Protein AF-A0AAD7T4V6-F1 (afdb_monomer_lite)

Organism: NCBI:txid143900

Foldseek 3Di:
DPPDDPVVVVVVVVVVVVLLVVLLVVLVVVCVVCCVPQQLDLVHDLVVSVVVNCVRNVCSNPVCVVPPPPDPVSVVVSVVSVVVSNCSSVVSVVVSD

Structure (mmCIF, N/CA/C/O backbone):
data_AF-A0AAD7T4V6-F1
#
_entry.id   AF-A0AAD7T4V6-F1
#
loop_
_atom_site.group_PDB
_atom_site.id
_atom_site.type_symbol
_atom_site.label_atom_id
_atom_site.label_alt_id
_atom_site.label_comp_id
_atom_site.label_asym_id
_atom_site.label_entity_id
_atom_site.label_seq_id
_atom_site.pdbx_PDB_ins_code
_atom_site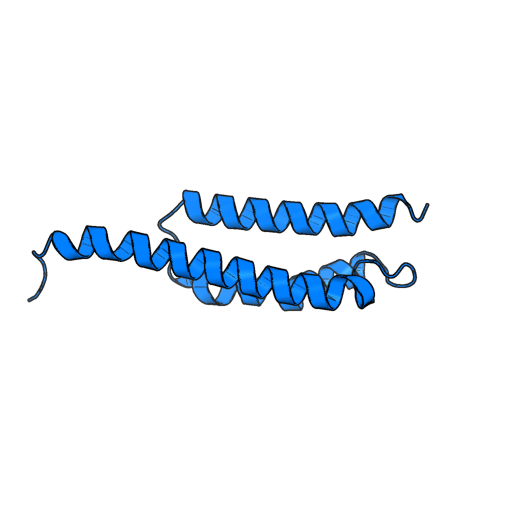.Cartn_x
_atom_site.Cartn_y
_atom_site.Cartn_z
_atom_site.occupancy
_atom_site.B_iso_or_equiv
_atom_site.auth_seq_id
_atom_site.auth_comp_id
_atom_site.auth_asym_id
_atom_site.auth_atom_id
_atom_site.pdbx_PDB_model_num
ATOM 1 N N . MET A 1 1 ? 11.633 -11.361 -38.863 1.00 39.84 1 MET A N 1
ATOM 2 C CA . MET A 1 1 ? 12.753 -11.787 -37.999 1.00 39.84 1 MET A CA 1
ATOM 3 C C . MET A 1 1 ? 13.409 -10.519 -37.451 1.00 39.84 1 MET A C 1
ATOM 5 O O . MET A 1 1 ? 14.184 -9.898 -38.156 1.00 39.84 1 MET A O 1
ATOM 9 N N . TRP A 1 2 ? 12.976 -10.045 -36.279 1.00 35.81 2 TRP A N 1
ATOM 10 C CA . TRP A 1 2 ? 13.247 -8.693 -35.747 1.00 35.81 2 TRP A CA 1
ATOM 11 C C . TR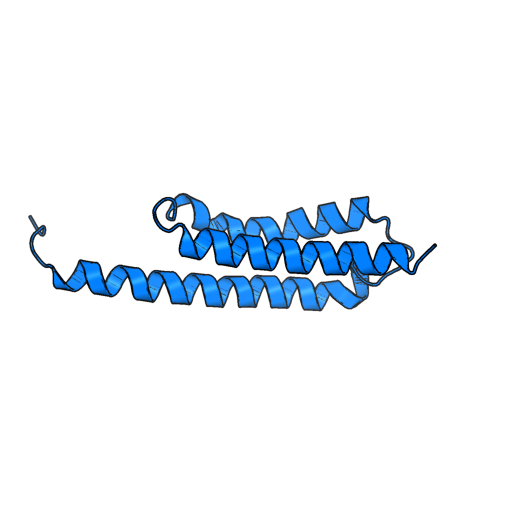P A 1 2 ? 14.077 -8.739 -34.454 1.00 35.81 2 TRP A C 1
ATOM 13 O O . TRP A 1 2 ? 13.709 -8.151 -33.446 1.00 35.81 2 TRP A O 1
ATOM 23 N N . ILE A 1 3 ? 15.190 -9.478 -34.453 1.00 53.44 3 ILE A N 1
ATOM 24 C CA . ILE A 1 3 ? 15.924 -9.779 -33.213 1.00 53.44 3 ILE A CA 1
ATOM 25 C C . ILE A 1 3 ? 17.395 -9.348 -33.295 1.00 53.44 3 ILE A C 1
ATOM 27 O O . ILE A 1 3 ? 18.266 -10.178 -33.097 1.00 53.44 3 ILE A O 1
ATOM 31 N N . THR A 1 4 ? 17.696 -8.073 -33.579 1.00 62.91 4 THR A N 1
ATOM 32 C CA . THR A 1 4 ? 19.050 -7.498 -33.354 1.00 62.91 4 THR A CA 1
ATOM 33 C C . THR A 1 4 ? 19.064 -5.965 -33.159 1.00 62.91 4 THR A C 1
ATOM 35 O O . THR A 1 4 ? 20.026 -5.313 -33.556 1.00 62.91 4 THR A O 1
ATOM 38 N N . SER A 1 5 ? 18.036 -5.338 -32.568 1.00 49.25 5 SER A N 1
ATOM 39 C CA . SER A 1 5 ? 18.113 -3.902 -32.210 1.00 49.25 5 SER A CA 1
ATOM 40 C C . SER A 1 5 ? 18.419 -3.719 -30.715 1.00 49.25 5 SER A C 1
ATOM 42 O O . SER A 1 5 ? 17.496 -3.774 -29.899 1.00 49.25 5 SER A 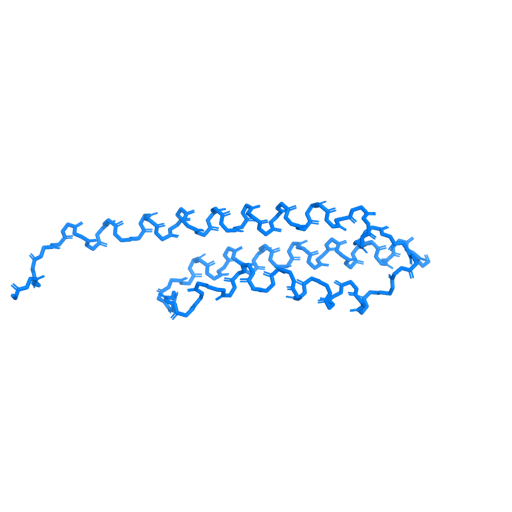O 1
ATOM 44 N N . PRO A 1 6 ? 19.688 -3.471 -30.325 1.00 58.78 6 PRO A N 1
ATOM 45 C CA . PRO A 1 6 ? 20.096 -3.296 -28.924 1.00 58.78 6 PRO A CA 1
ATOM 46 C C . PRO A 1 6 ? 19.539 -2.019 -28.267 1.00 58.78 6 PRO A C 1
ATOM 48 O O . PRO A 1 6 ? 19.599 -1.872 -27.050 1.00 58.78 6 PRO A O 1
ATOM 51 N N . THR A 1 7 ? 18.939 -1.113 -29.039 1.00 53.44 7 THR A N 1
ATOM 52 C CA . THR A 1 7 ? 18.291 0.111 -28.546 1.00 53.44 7 THR A CA 1
ATOM 53 C C . THR A 1 7 ? 16.976 -0.143 -27.808 1.00 53.44 7 THR A C 1
ATOM 55 O O . THR A 1 7 ? 16.650 0.602 -26.887 1.00 53.44 7 THR A O 1
ATOM 58 N N . LEU A 1 8 ? 16.237 -1.210 -28.133 1.00 51.19 8 LEU A N 1
ATOM 59 C CA . LEU A 1 8 ? 14.982 -1.523 -27.435 1.00 51.19 8 LEU A CA 1
ATOM 60 C C . LEU A 1 8 ? 15.224 -2.109 -26.037 1.00 51.19 8 LEU A C 1
ATOM 62 O O . LEU A 1 8 ? 14.432 -1.865 -25.133 1.00 51.19 8 LEU A O 1
ATOM 66 N N . ALA A 1 9 ? 16.348 -2.793 -25.809 1.00 49.03 9 ALA A N 1
ATOM 67 C CA . ALA A 1 9 ? 16.674 -3.353 -24.494 1.00 49.03 9 ALA A CA 1
ATOM 68 C C . ALA A 1 9 ? 16.892 -2.277 -23.412 1.00 49.03 9 ALA A C 1
ATOM 70 O O . ALA A 1 9 ? 16.680 -2.545 -22.233 1.00 49.03 9 ALA A O 1
ATOM 71 N N . VAL A 1 10 ? 17.277 -1.055 -23.802 1.00 50.03 10 VAL A N 1
ATOM 72 C CA . VAL A 1 10 ? 17.462 0.081 -22.880 1.00 50.03 10 VAL A CA 1
ATOM 73 C C . VAL A 1 10 ? 16.161 0.868 -22.673 1.00 50.03 10 VAL A C 1
ATOM 75 O O . VAL A 1 10 ? 15.969 1.452 -21.612 1.00 50.03 10 VAL A O 1
ATOM 78 N N . PHE A 1 11 ? 15.235 0.816 -23.637 1.00 46.69 11 PHE A N 1
ATOM 79 C CA . PHE A 1 11 ? 13.939 1.505 -23.579 1.00 46.69 11 PHE A CA 1
ATOM 80 C C . PHE A 1 11 ? 12.913 0.775 -22.687 1.00 46.69 11 PHE A C 1
ATOM 82 O O . PHE A 1 11 ? 12.138 1.401 -21.967 1.00 46.69 11 PHE A O 1
ATOM 89 N N . PHE A 1 12 ? 12.957 -0.561 -22.656 1.00 51.75 12 PHE A N 1
ATOM 90 C CA . PHE A 1 12 ? 12.096 -1.396 -21.807 1.00 51.75 12 PHE A CA 1
ATOM 91 C C . PHE A 1 12 ? 12.221 -1.162 -20.277 1.00 51.75 12 PHE A C 1
ATOM 93 O O . PHE A 1 12 ? 11.187 -1.086 -19.615 1.00 51.75 12 PHE A O 1
ATOM 100 N N . PRO A 1 13 ? 13.414 -1.021 -19.659 1.00 56.38 13 PRO A N 1
ATOM 101 C CA . PRO A 1 13 ? 13.534 -0.856 -18.200 1.00 56.38 13 PRO A CA 1
ATOM 102 C C . PRO A 1 13 ? 13.047 0.502 -17.649 1.00 56.38 13 PRO A C 1
ATOM 104 O O . PRO A 1 13 ? 12.777 0.625 -16.448 1.00 56.38 13 PRO A O 1
ATOM 107 N N . GLN A 1 14 ? 12.916 1.532 -18.490 1.00 57.34 14 GLN A N 1
ATOM 108 C CA . GLN A 1 14 ? 12.475 2.872 -18.069 1.00 57.34 14 GLN A CA 1
ATOM 109 C C . GLN A 1 14 ? 10.945 2.981 -17.995 1.00 57.34 14 GLN A C 1
ATOM 111 O O . GLN A 1 14 ? 10.418 3.484 -16.999 1.00 57.34 14 GLN A O 1
ATOM 116 N N . GLU A 1 15 ? 10.233 2.424 -18.978 1.00 62.44 15 GLU A N 1
ATOM 117 C CA . GLU A 1 15 ? 8.767 2.275 -18.952 1.00 62.44 15 GLU A CA 1
ATOM 118 C C . GLU A 1 15 ? 8.310 1.452 -17.737 1.00 62.44 15 GLU A C 1
ATOM 120 O O . GLU A 1 15 ? 7.372 1.821 -17.025 1.00 62.44 15 GLU A O 1
ATOM 125 N N . LEU A 1 16 ? 9.063 0.389 -17.436 1.00 66.62 16 LEU A N 1
ATOM 126 C CA . LEU A 1 16 ? 8.858 -0.510 -16.303 1.00 66.62 16 LEU A CA 1
ATOM 127 C C . LEU A 1 16 ? 8.800 0.282 -14.973 1.00 66.62 16 LEU A C 1
ATOM 129 O O . LEU A 1 16 ? 7.847 0.213 -14.193 1.00 66.62 16 LEU A O 1
ATOM 133 N N . SER A 1 17 ? 9.794 1.138 -14.743 1.00 68.94 17 SER A N 1
ATOM 134 C CA . SER A 1 17 ? 9.884 1.947 -13.522 1.00 68.94 17 SER A CA 1
ATOM 135 C C . SER A 1 17 ? 8.710 2.928 -13.371 1.00 68.94 17 SER A C 1
ATOM 137 O O . SER A 1 17 ? 8.159 3.069 -12.275 1.00 68.94 17 SER A O 1
ATOM 139 N N . LEU A 1 18 ? 8.290 3.581 -14.461 1.00 75.81 18 LEU A N 1
ATOM 140 C CA . LEU A 1 18 ? 7.183 4.545 -14.458 1.00 75.81 18 LEU A CA 1
ATOM 141 C C . LEU A 1 18 ? 5.839 3.898 -14.109 1.00 75.81 18 LEU A C 1
ATOM 143 O O . LEU A 1 18 ? 5.105 4.430 -13.272 1.00 75.81 18 LEU A O 1
ATOM 147 N N . MET A 1 19 ? 5.533 2.731 -14.680 1.00 74.19 19 MET A N 1
ATOM 148 C CA . MET A 1 19 ? 4.280 2.028 -14.384 1.00 74.19 19 MET A CA 1
ATOM 149 C C . MET A 1 19 ? 4.202 1.593 -12.914 1.00 74.19 19 MET A C 1
ATOM 151 O O . MET A 1 19 ? 3.128 1.656 -12.310 1.00 74.19 19 MET A O 1
ATOM 155 N N . ILE A 1 20 ? 5.330 1.214 -12.298 1.00 74.62 20 ILE A N 1
ATOM 156 C CA . ILE A 1 20 ? 5.381 0.893 -10.862 1.00 74.62 20 ILE A CA 1
ATOM 157 C C . ILE A 1 20 ? 5.104 2.127 -10.017 1.00 74.62 20 ILE A C 1
ATOM 159 O O . ILE A 1 20 ? 4.284 2.068 -9.102 1.00 74.62 20 ILE A O 1
ATOM 163 N N . HIS A 1 21 ? 5.772 3.244 -10.303 1.00 79.81 21 HIS A N 1
ATOM 164 C CA . HIS A 1 21 ? 5.564 4.473 -9.543 1.00 79.81 21 HIS A CA 1
ATOM 165 C C . HIS A 1 21 ? 4.123 4.972 -9.660 1.00 79.81 21 HIS A C 1
ATOM 167 O O . HIS A 1 21 ? 3.523 5.334 -8.646 1.00 79.81 21 HIS A O 1
ATOM 173 N N . HIS A 1 22 ? 3.535 4.899 -10.855 1.00 83.44 22 HIS A N 1
ATOM 174 C CA . HIS A 1 22 ? 2.125 5.207 -11.076 1.00 83.44 22 HIS A CA 1
ATOM 175 C C . HIS A 1 22 ? 1.206 4.314 -10.224 1.00 83.44 22 HIS A C 1
ATOM 177 O O . HIS A 1 22 ? 0.327 4.812 -9.524 1.00 83.44 22 HIS A O 1
ATOM 183 N N . ARG A 1 23 ? 1.454 3.000 -10.192 1.00 78.88 23 ARG A N 1
ATOM 184 C CA . ARG A 1 23 ? 0.672 2.035 -9.400 1.00 78.88 23 ARG A CA 1
ATOM 185 C C . ARG A 1 23 ? 0.812 2.217 -7.899 1.00 78.88 23 ARG A C 1
ATOM 187 O O . ARG A 1 23 ? -0.193 2.183 -7.195 1.00 78.88 23 ARG A O 1
ATOM 194 N N . ILE A 1 24 ? 2.028 2.447 -7.406 1.00 83.25 24 ILE A N 1
ATOM 195 C CA . ILE A 1 24 ? 2.257 2.815 -6.004 1.00 83.25 24 ILE A CA 1
ATOM 196 C C . ILE A 1 24 ? 1.481 4.100 -5.690 1.00 83.25 24 ILE A C 1
ATOM 198 O O . ILE A 1 24 ? 0.875 4.195 -4.626 1.00 83.25 24 ILE A O 1
ATOM 202 N N . GLY A 1 25 ? 1.427 5.050 -6.627 1.00 86.50 25 GLY A N 1
ATOM 203 C CA . GLY A 1 25 ? 0.577 6.237 -6.552 1.00 86.50 25 GLY A CA 1
ATOM 204 C C . GLY A 1 25 ? -0.911 5.898 -6.418 1.00 86.50 25 GLY A C 1
ATOM 205 O O . GLY A 1 25 ? -1.550 6.358 -5.472 1.00 86.50 25 GLY A O 1
ATOM 206 N N . CYS A 1 26 ? -1.455 5.047 -7.293 1.00 86.25 26 CYS A N 1
ATOM 207 C CA . CYS A 1 26 ? -2.853 4.603 -7.240 1.00 86.25 26 CYS A CA 1
ATOM 208 C C . CYS A 1 26 ? -3.183 3.855 -5.940 1.00 86.25 26 CYS A C 1
ATOM 210 O O . CYS A 1 26 ? -4.163 4.188 -5.273 1.00 86.25 26 CYS A O 1
ATOM 212 N N . ALA A 1 27 ? -2.345 2.895 -5.542 1.00 84.31 27 ALA A N 1
ATOM 213 C CA . ALA A 1 27 ? -2.495 2.145 -4.299 1.00 84.31 27 ALA A CA 1
ATOM 214 C C . ALA A 1 27 ? -2.409 3.073 -3.078 1.00 84.31 27 ALA A C 1
ATOM 216 O O . ALA A 1 27 ? -3.223 2.977 -2.162 1.00 84.31 27 ALA A O 1
ATOM 217 N N . SER A 1 28 ? -1.478 4.033 -3.088 1.00 86.88 28 SER A N 1
ATOM 218 C CA . SER A 1 28 ? -1.351 5.060 -2.051 1.00 86.88 28 SER A CA 1
ATOM 219 C C . SER A 1 28 ? -2.576 5.964 -1.997 1.00 86.88 28 SER A C 1
ATOM 221 O O . SER A 1 28 ? -3.047 6.271 -0.904 1.00 86.88 28 SER A O 1
ATOM 223 N N . GLY A 1 29 ? -3.140 6.336 -3.146 1.00 88.31 29 GLY A N 1
ATOM 224 C CA . GLY A 1 29 ? -4.389 7.086 -3.234 1.00 88.31 29 GLY A CA 1
ATOM 225 C C . GLY A 1 29 ? -5.574 6.308 -2.660 1.00 88.31 29 GLY A C 1
ATOM 226 O O . GLY A 1 29 ? -6.303 6.835 -1.820 1.00 88.31 29 GLY A O 1
ATOM 227 N N . ALA A 1 30 ? -5.743 5.041 -3.043 1.00 87.62 30 ALA A N 1
ATOM 228 C CA . ALA A 1 30 ? -6.796 4.173 -2.515 1.00 87.62 30 ALA A CA 1
ATOM 229 C C . ALA A 1 30 ? -6.655 3.971 -0.996 1.00 87.62 30 ALA A C 1
ATOM 231 O O . ALA A 1 30 ? -7.615 4.155 -0.245 1.00 87.62 30 ALA A O 1
ATOM 232 N N . PHE A 1 31 ? -5.432 3.699 -0.531 1.00 86.75 31 PHE A N 1
ATOM 233 C CA . PHE A 1 31 ? -5.119 3.575 0.888 1.00 86.75 31 PHE A CA 1
ATOM 234 C C . PHE A 1 31 ? -5.412 4.874 1.648 1.00 86.75 31 PHE A C 1
ATOM 236 O O . PHE A 1 31 ? -6.020 4.836 2.713 1.00 86.75 31 PHE A O 1
ATOM 243 N N . ALA A 1 32 ? -5.025 6.031 1.104 1.00 87.56 32 ALA A N 1
ATOM 244 C CA . ALA A 1 32 ? -5.267 7.335 1.717 1.00 87.56 32 ALA A CA 1
ATOM 245 C C . ALA A 1 32 ? -6.764 7.660 1.831 1.00 87.56 32 ALA A C 1
ATOM 247 O O . ALA A 1 32 ? -7.192 8.175 2.862 1.00 87.56 32 ALA A O 1
ATOM 248 N N . ARG A 1 33 ? -7.570 7.311 0.821 1.00 89.25 33 ARG A N 1
ATOM 249 C CA . ARG A 1 33 ? -9.032 7.497 0.846 1.00 89.25 33 ARG A CA 1
ATOM 250 C C . ARG A 1 33 ? -9.704 6.654 1.929 1.00 89.25 33 ARG A C 1
ATOM 252 O O . ARG A 1 33 ? -10.607 7.135 2.606 1.00 89.25 33 ARG A O 1
ATOM 259 N N . LEU A 1 34 ? -9.241 5.418 2.113 1.00 87.88 34 LEU A N 1
ATOM 260 C CA . LEU A 1 34 ? -9.759 4.498 3.130 1.00 87.88 34 LEU A CA 1
ATOM 261 C C . LEU A 1 34 ? -9.141 4.724 4.516 1.00 87.88 34 LEU A C 1
ATOM 263 O O . LEU A 1 34 ? -9.652 4.216 5.509 1.00 87.88 34 LEU A O 1
ATOM 267 N N . ARG A 1 35 ? -8.078 5.527 4.614 1.00 86.12 35 ARG A N 1
ATOM 268 C CA . ARG A 1 35 ? -7.333 5.757 5.853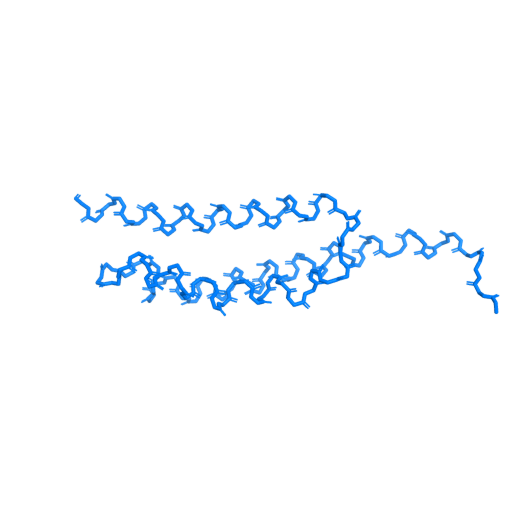 1.00 86.12 35 ARG A CA 1
ATOM 269 C C . ARG A 1 35 ? -8.200 6.243 6.997 1.00 86.12 35 ARG A C 1
ATOM 271 O O . ARG A 1 35 ? -8.245 5.578 8.021 1.00 86.12 35 ARG A O 1
ATOM 278 N N . LYS A 1 36 ? -8.934 7.334 6.797 1.00 84.56 36 LYS A N 1
ATOM 279 C CA . LYS A 1 36 ? -9.761 7.935 7.851 1.00 84.56 36 LYS A CA 1
ATOM 280 C C . LYS A 1 36 ? -10.971 7.074 8.241 1.00 84.56 36 LYS A C 1
ATOM 282 O O . LYS A 1 36 ? -11.462 7.191 9.351 1.00 84.56 36 LYS A O 1
ATOM 287 N N . ARG A 1 37 ? -11.485 6.260 7.310 1.00 86.25 37 ARG A N 1
ATOM 288 C CA . ARG A 1 37 ? -12.739 5.501 7.481 1.00 86.25 37 ARG A CA 1
ATOM 289 C C . ARG A 1 37 ? -12.536 4.061 7.935 1.00 86.25 37 ARG A C 1
ATOM 291 O O . ARG A 1 37 ? -13.428 3.503 8.546 1.00 86.25 37 ARG A O 1
ATOM 298 N N . VAL A 1 38 ? -11.408 3.455 7.572 1.00 85.94 38 VAL A N 1
ATOM 299 C CA . VAL A 1 38 ? -11.134 2.037 7.827 1.00 85.94 38 VAL A CA 1
ATOM 300 C C . VAL A 1 38 ? -9.883 1.866 8.674 1.00 85.94 38 VAL A C 1
ATOM 302 O O . VAL A 1 38 ? -9.907 1.126 9.646 1.00 85.94 38 VAL A O 1
ATOM 305 N N . PHE A 1 39 ? -8.774 2.530 8.328 1.00 83.31 39 PHE A N 1
ATOM 306 C CA . PHE A 1 39 ? -7.477 2.255 8.967 1.00 83.31 39 PHE A CA 1
ATOM 307 C C . PHE A 1 39 ? -7.233 3.033 10.275 1.00 83.31 39 PHE A C 1
ATOM 309 O O . PHE A 1 39 ? -6.490 2.557 11.132 1.00 83.31 39 PHE A O 1
ATOM 316 N N . GLU A 1 40 ? -7.820 4.219 10.429 1.00 83.94 40 GLU A N 1
ATOM 3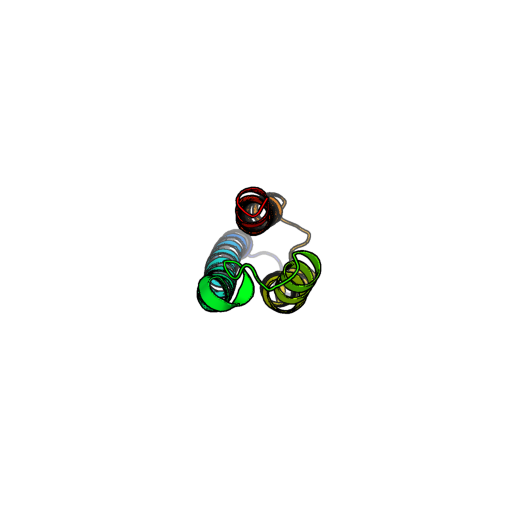17 C CA . GLU A 1 40 ? -7.749 5.063 11.638 1.00 83.94 40 GLU A CA 1
ATOM 318 C C . GLU A 1 40 ? -8.971 4.910 12.551 1.00 83.94 40 GLU A C 1
ATOM 320 O O . GLU A 1 40 ? -8.952 5.398 13.676 1.00 83.94 40 GLU A O 1
ATOM 325 N N . ASP A 1 41 ? -10.006 4.217 12.083 1.00 83.56 41 ASP A N 1
ATOM 326 C CA . ASP A 1 41 ? -11.211 3.945 12.860 1.00 83.56 41 ASP A CA 1
ATOM 327 C C . ASP A 1 41 ? -10.920 2.920 13.969 1.00 83.56 41 ASP A C 1
ATOM 329 O O . ASP A 1 41 ? -10.258 1.907 13.713 1.00 83.56 41 ASP A O 1
ATOM 333 N N . ARG A 1 42 ? -11.353 3.197 15.203 1.00 79.69 42 ARG A N 1
ATOM 334 C CA . ARG A 1 42 ? -11.059 2.356 16.378 1.00 79.69 42 ARG A CA 1
ATOM 335 C C . ARG A 1 42 ? -12.043 1.201 16.540 1.00 79.69 42 ARG A C 1
ATOM 337 O O . ARG A 1 42 ? -11.651 0.142 17.013 1.00 79.69 42 ARG A O 1
ATOM 344 N N . ASP A 1 43 ? -13.272 1.358 16.060 1.00 83.44 43 ASP A N 1
ATOM 345 C CA . ASP A 1 43 ? -14.320 0.342 16.178 1.00 83.44 43 ASP A CA 1
ATOM 346 C C . ASP A 1 43 ? -14.073 -0.855 15.241 1.00 83.44 43 ASP A C 1
ATOM 348 O O . ASP A 1 43 ? -14.604 -1.953 15.429 1.00 83.44 43 ASP A O 1
ATOM 352 N N . ILE A 1 44 ? -13.228 -0.673 14.220 1.00 84.56 44 ILE A N 1
ATOM 353 C CA . ILE A 1 44 ? -12.894 -1.722 13.258 1.00 84.56 44 ILE A CA 1
ATOM 354 C C . ILE A 1 44 ? -11.729 -2.582 13.760 1.00 84.56 44 ILE A C 1
ATOM 356 O O . ILE A 1 44 ? -10.593 -2.125 13.928 1.00 84.56 44 ILE A O 1
ATOM 360 N N . GLN A 1 45 ? -11.983 -3.888 13.865 1.00 84.88 45 GLN A N 1
ATOM 361 C CA . GLN A 1 45 ? -10.965 -4.880 14.199 1.00 84.88 45 GLN A CA 1
ATOM 362 C C . GLN A 1 45 ? -9.797 -4.876 13.203 1.00 84.88 45 GLN A C 1
ATOM 364 O O . GLN A 1 45 ? -9.978 -4.842 11.981 1.00 84.88 45 GLN A O 1
ATOM 369 N N . THR A 1 46 ? -8.579 -5.040 13.723 1.00 83.56 46 THR A N 1
ATOM 370 C CA . THR A 1 46 ? -7.342 -5.120 12.927 1.00 83.56 46 THR A CA 1
ATOM 371 C C . THR A 1 46 ? -7.400 -6.212 11.853 1.00 83.56 46 THR A C 1
ATOM 373 O O . THR A 1 46 ? -6.896 -6.012 10.750 1.00 83.56 46 THR A O 1
ATOM 376 N N . LYS A 1 47 ? -8.094 -7.329 12.116 1.00 85.62 47 LYS A N 1
ATOM 377 C CA . LYS A 1 47 ? -8.322 -8.397 11.129 1.00 85.62 47 LYS A CA 1
ATOM 378 C C . LYS A 1 47 ? -9.111 -7.902 9.911 1.00 85.62 47 LYS A C 1
ATOM 380 O O . LYS A 1 47 ? -8.714 -8.153 8.780 1.00 85.62 47 LYS A O 1
ATOM 385 N N . THR A 1 48 ? -10.182 -7.145 10.130 1.00 88.25 48 THR A N 1
ATOM 386 C CA . THR A 1 48 ? -10.996 -6.559 9.056 1.00 88.25 48 THR A CA 1
ATOM 387 C C . THR A 1 48 ? -10.212 -5.504 8.275 1.00 88.25 48 THR A C 1
ATOM 389 O O . THR A 1 48 ? -10.280 -5.472 7.048 1.00 88.25 48 THR A O 1
ATOM 392 N N . LYS A 1 49 ? -9.390 -4.692 8.958 1.00 87.25 49 LYS A N 1
ATOM 393 C CA . LYS A 1 49 ? -8.479 -3.732 8.306 1.00 87.25 49 LYS A CA 1
ATOM 394 C C . LYS A 1 49 ? -7.501 -4.434 7.360 1.00 87.25 49 LYS A C 1
ATOM 396 O O . LYS A 1 49 ? -7.266 -3.941 6.259 1.00 87.25 49 LYS A O 1
ATOM 401 N N . LEU A 1 50 ? -6.958 -5.583 7.766 1.00 87.12 50 LEU A N 1
ATOM 402 C CA . LEU A 1 50 ? -6.069 -6.390 6.926 1.00 87.12 50 LEU A CA 1
ATOM 403 C C . LEU A 1 50 ? -6.799 -6.967 5.708 1.00 87.12 50 LEU A C 1
ATOM 405 O O . LEU A 1 50 ? -6.288 -6.834 4.603 1.00 87.12 50 LEU A O 1
ATOM 409 N N . LEU A 1 51 ? -8.015 -7.495 5.873 1.00 89.81 51 LEU A N 1
ATOM 410 C CA . LEU A 1 51 ? -8.812 -8.007 4.748 1.00 89.81 51 LEU A CA 1
ATOM 411 C C . LEU A 1 51 ? -9.131 -6.918 3.714 1.00 89.81 51 LEU A C 1
ATOM 413 O O . LEU A 1 51 ? -9.016 -7.150 2.514 1.00 89.81 51 LEU A O 1
ATOM 417 N N . VAL A 1 52 ? -9.489 -5.710 4.160 1.00 88.88 52 VAL A N 1
ATOM 418 C CA . VAL A 1 52 ? -9.731 -4.573 3.253 1.00 88.88 52 VAL A CA 1
ATOM 419 C C . VAL A 1 52 ? -8.440 -4.141 2.560 1.00 88.88 52 VAL A C 1
ATOM 421 O O . VAL A 1 52 ? -8.447 -3.826 1.369 1.00 88.88 52 VAL A O 1
ATOM 424 N N . TYR A 1 53 ? -7.322 -4.131 3.288 1.00 87.31 53 TYR A N 1
ATOM 425 C CA . TYR A 1 53 ? -6.018 -3.852 2.702 1.00 87.31 53 TYR A CA 1
ATOM 426 C C . TYR A 1 53 ? -5.676 -4.869 1.608 1.00 87.31 53 TYR A C 1
ATOM 428 O O . TYR A 1 53 ? -5.317 -4.468 0.505 1.00 87.31 53 TYR A O 1
ATOM 436 N N . GLU A 1 54 ? -5.841 -6.162 1.870 1.00 86.75 54 GLU A N 1
ATOM 437 C CA . GLU A 1 54 ? -5.635 -7.218 0.883 1.00 86.75 54 GLU A CA 1
ATOM 438 C C . GLU A 1 54 ? -6.569 -7.049 -0.321 1.00 86.75 54 GLU A C 1
ATOM 440 O O . GLU A 1 54 ? -6.096 -6.984 -1.448 1.00 86.75 54 GLU A O 1
ATOM 445 N N . ALA A 1 55 ? -7.867 -6.841 -0.110 1.00 88.12 55 ALA A N 1
ATOM 446 C CA . ALA A 1 55 ? -8.842 -6.712 -1.193 1.00 88.12 55 ALA A CA 1
ATOM 447 C C . ALA A 1 55 ? -8.628 -5.491 -2.110 1.00 88.12 55 ALA A C 1
ATOM 449 O O . ALA A 1 55 ? -9.059 -5.509 -3.259 1.00 88.12 55 ALA A O 1
ATOM 450 N N . VAL A 1 56 ? -7.990 -4.420 -1.626 1.00 84.94 56 VAL A N 1
ATOM 451 C CA . VAL A 1 56 ? -7.822 -3.167 -2.388 1.00 84.94 56 VAL A CA 1
ATOM 452 C C . VAL A 1 56 ? -6.382 -2.980 -2.864 1.00 84.94 56 VAL A C 1
ATOM 454 O O . VAL A 1 56 ? -6.131 -2.602 -4.012 1.00 84.94 56 VAL A O 1
ATOM 457 N N . VAL A 1 57 ? -5.414 -3.232 -1.985 1.00 81.25 57 VAL A N 1
ATOM 458 C CA . VAL A 1 57 ? -3.999 -2.947 -2.233 1.00 81.25 57 VAL A CA 1
ATOM 459 C C . VAL A 1 57 ? -3.311 -4.114 -2.937 1.00 81.25 57 VAL A C 1
ATOM 461 O O . VAL A 1 57 ? -2.537 -3.844 -3.854 1.00 81.25 57 VAL A O 1
ATOM 464 N N . LEU A 1 58 ? -3.621 -5.382 -2.614 1.00 80.25 58 LEU A N 1
ATOM 465 C CA . LEU A 1 58 ? -3.051 -6.516 -3.361 1.00 80.25 58 LEU A CA 1
ATOM 466 C C . LEU A 1 58 ? -3.409 -6.477 -4.846 1.00 80.25 58 LEU A C 1
ATOM 468 O O . LEU A 1 58 ? -2.471 -6.536 -5.627 1.00 80.25 58 LEU A O 1
ATOM 472 N N . PRO A 1 59 ? -4.670 -6.328 -5.297 1.00 80.88 59 PRO A N 1
ATOM 473 C CA . PRO A 1 59 ? -4.955 -6.311 -6.733 1.00 80.88 59 PRO A CA 1
ATOM 474 C C . PRO A 1 59 ? -4.335 -5.101 -7.443 1.00 80.88 59 PRO A C 1
ATOM 476 O O . PRO A 1 59 ? -3.852 -5.233 -8.566 1.00 80.88 59 PRO A O 1
ATOM 479 N N . SER A 1 60 ? -4.242 -3.950 -6.765 1.00 80.12 60 SER A N 1
ATOM 480 C CA . SER A 1 60 ? -3.544 -2.765 -7.288 1.00 80.12 60 SER A CA 1
ATOM 481 C C . SER A 1 60 ? -2.045 -3.016 -7.532 1.00 80.12 60 SER A C 1
ATOM 483 O O . SER A 1 60 ? -1.444 -2.407 -8.421 1.00 80.12 60 SER A O 1
ATOM 485 N N . LEU A 1 61 ? -1.433 -3.919 -6.756 1.00 73.38 61 LEU A N 1
ATOM 486 C CA . LEU A 1 61 ? -0.030 -4.323 -6.886 1.00 73.38 61 LEU A CA 1
ATOM 487 C C . LEU A 1 61 ? 0.135 -5.532 -7.834 1.00 73.38 61 LEU A C 1
ATOM 489 O O . LEU A 1 61 ? 1.018 -5.518 -8.691 1.00 73.38 61 LEU A O 1
ATOM 493 N N . LEU A 1 62 ? -0.732 -6.545 -7.720 1.00 70.50 62 LEU A N 1
ATOM 494 C CA . LEU A 1 62 ? -0.637 -7.866 -8.355 1.00 70.50 62 LEU A CA 1
ATOM 495 C C . LEU A 1 62 ? -1.077 -7.903 -9.815 1.00 70.50 62 LEU A C 1
ATOM 497 O O . LEU A 1 62 ? -0.480 -8.669 -10.560 1.00 70.50 62 LEU A O 1
ATOM 501 N N . TYR A 1 63 ? -2.008 -7.049 -10.267 1.00 65.31 63 TYR A N 1
ATOM 502 C CA . TYR A 1 63 ? -2.520 -7.030 -11.659 1.00 65.31 63 TYR A CA 1
ATOM 503 C C . TYR A 1 63 ? -1.435 -6.767 -12.731 1.00 65.31 63 TYR A C 1
ATOM 505 O O . TYR A 1 63 ? -1.705 -6.491 -13.888 1.00 65.31 63 TYR A O 1
ATOM 513 N N . GLY A 1 64 ? -0.171 -6.662 -12.339 1.00 56.72 64 GLY A N 1
ATOM 514 C CA . GLY A 1 64 ? 0.955 -6.514 -13.250 1.00 56.72 64 GLY A CA 1
ATOM 515 C C . GLY A 1 64 ? 2.056 -7.511 -12.960 1.00 56.72 64 GLY A C 1
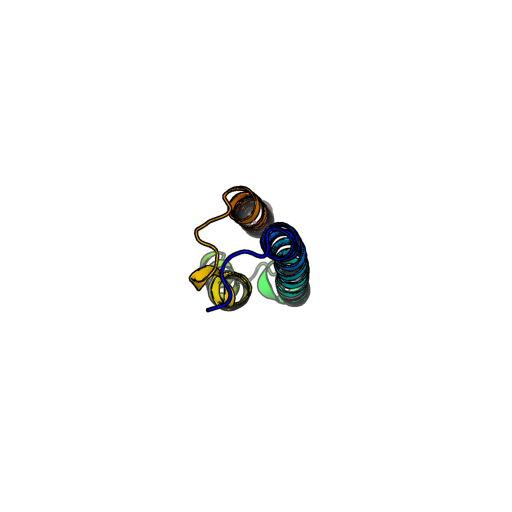ATOM 516 O O . GLY A 1 64 ? 2.781 -7.811 -13.883 1.00 56.72 64 GLY A O 1
ATOM 517 N N . ALA A 1 65 ? 2.161 -8.059 -11.743 1.00 55.94 65 ALA A N 1
ATOM 518 C CA . ALA A 1 65 ? 3.292 -8.873 -11.293 1.00 55.94 65 ALA A CA 1
ATOM 519 C C . ALA A 1 65 ? 3.532 -10.142 -12.133 1.00 55.94 65 ALA A C 1
ATOM 521 O O . ALA A 1 65 ? 4.653 -10.646 -12.143 1.00 55.94 65 ALA A O 1
ATOM 522 N N . GLU A 1 66 ? 2.528 -10.598 -12.887 1.00 55.78 66 GLU A N 1
ATOM 523 C CA . GLU A 1 66 ? 2.636 -11.708 -13.842 1.00 55.78 66 GLU A CA 1
ATOM 524 C C . GLU A 1 66 ? 3.739 -11.486 -14.899 1.00 55.78 66 GLU A C 1
ATOM 526 O O . GLU A 1 66 ? 4.354 -12.453 -15.340 1.00 55.78 66 GLU A O 1
ATOM 531 N N . SER A 1 67 ? 4.076 -10.231 -15.237 1.00 54.81 67 SER A N 1
ATOM 532 C CA . SER A 1 67 ? 5.086 -9.906 -16.266 1.00 54.81 67 SER A CA 1
ATOM 533 C C . SER A 1 67 ? 6.462 -9.437 -15.736 1.00 54.81 67 SER A C 1
ATOM 535 O O . SER A 1 67 ? 7.292 -9.009 -16.533 1.00 54.81 67 SER A O 1
ATOM 537 N N . TRP A 1 68 ? 6.727 -9.449 -14.415 1.00 59.09 68 TRP A N 1
ATOM 538 C CA . TRP A 1 68 ? 7.815 -8.643 -13.794 1.00 59.09 68 TRP A CA 1
ATOM 539 C C . TRP A 1 68 ? 8.831 -9.451 -12.984 1.00 59.09 68 TRP A C 1
ATOM 541 O O . TRP A 1 68 ? 9.621 -8.877 -12.231 1.00 59.09 68 TRP A O 1
ATOM 551 N N . THR A 1 69 ? 8.853 -10.771 -13.148 1.00 52.44 69 THR A N 1
ATOM 552 C CA . THR A 1 69 ? 9.745 -11.705 -12.436 1.00 52.44 69 THR A CA 1
ATOM 553 C C . THR A 1 69 ? 11.247 -11.436 -12.623 1.00 52.44 69 THR A C 1
ATOM 555 O O . THR A 1 69 ? 12.065 -12.104 -12.000 1.00 52.44 69 THR A O 1
ATOM 558 N N . THR A 1 70 ? 11.645 -10.436 -13.416 1.00 55.38 70 THR A N 1
ATOM 559 C CA . THR A 1 70 ? 13.041 -10.166 -13.778 1.00 55.38 70 THR A CA 1
ATOM 560 C C . THR A 1 70 ? 13.732 -9.023 -13.015 1.00 55.38 70 THR A C 1
ATOM 562 O O . THR A 1 70 ? 14.948 -8.908 -13.138 1.00 55.38 70 THR A O 1
ATOM 565 N N . TYR A 1 71 ? 13.051 -8.200 -12.194 1.00 61.75 71 TYR A N 1
ATOM 566 C CA . TYR A 1 71 ? 13.705 -7.049 -11.526 1.00 61.75 71 TYR A CA 1
ATOM 567 C C . TYR A 1 71 ? 13.536 -6.994 -9.992 1.00 61.75 71 TYR A C 1
ATOM 569 O O . TYR A 1 71 ? 12.573 -6.444 -9.451 1.00 61.75 71 TYR A O 1
ATOM 577 N N . SER A 1 72 ? 14.567 -7.430 -9.260 1.00 67.25 72 SER A N 1
ATOM 578 C CA . SER A 1 72 ? 14.631 -7.411 -7.784 1.00 67.25 72 SER A CA 1
ATOM 579 C C . SER A 1 72 ? 14.478 -6.011 -7.165 1.00 67.25 72 SER A C 1
ATOM 581 O O . SER A 1 72 ? 13.985 -5.863 -6.047 1.00 67.25 72 SER A O 1
ATOM 583 N N . ARG A 1 73 ? 14.867 -4.947 -7.885 1.00 69.12 73 ARG A N 1
ATOM 584 C CA . ARG A 1 73 ? 14.734 -3.553 -7.412 1.00 69.12 73 ARG A CA 1
ATOM 585 C C . ARG A 1 73 ? 13.271 -3.120 -7.283 1.00 69.12 73 ARG A C 1
ATOM 587 O O . ARG A 1 73 ? 12.938 -2.338 -6.393 1.00 69.12 73 ARG A O 1
ATOM 594 N N . HIS A 1 74 ? 12.412 -3.624 -8.160 1.00 72.88 74 HIS A N 1
ATOM 595 C CA . HIS A 1 74 ? 10.996 -3.286 -8.197 1.00 72.88 74 HIS A CA 1
ATOM 596 C C . HIS A 1 74 ? 10.214 -4.010 -7.105 1.00 72.88 74 HIS A C 1
ATOM 598 O O . HIS A 1 74 ? 9.444 -3.366 -6.392 1.00 72.88 74 HIS A O 1
ATOM 604 N N . MET A 1 75 ? 10.507 -5.297 -6.881 1.00 75.56 75 MET A N 1
ATOM 605 C CA . MET A 1 75 ? 9.986 -6.029 -5.722 1.00 75.56 75 MET A CA 1
ATOM 606 C C . MET A 1 75 ? 10.347 -5.331 -4.411 1.00 75.56 75 MET A C 1
ATOM 608 O O . MET A 1 75 ? 9.468 -5.086 -3.592 1.00 75.56 75 MET A O 1
ATOM 612 N N . LYS A 1 76 ? 11.599 -4.877 -4.262 1.00 81.06 76 LYS A N 1
ATOM 613 C CA . LYS A 1 76 ? 12.033 -4.163 -3.054 1.00 81.06 76 LYS A CA 1
ATOM 614 C C . LYS A 1 76 ? 11.237 -2.876 -2.796 1.00 81.06 76 LYS A C 1
ATOM 616 O O . LYS A 1 76 ? 10.904 -2.586 -1.651 1.00 81.06 76 LYS A O 1
ATOM 621 N N . ALA A 1 77 ? 10.906 -2.104 -3.833 1.00 80.19 77 ALA A N 1
ATOM 622 C CA . ALA A 1 77 ? 10.087 -0.896 -3.685 1.00 80.19 77 ALA A CA 1
ATOM 623 C C . ALA A 1 77 ? 8.637 -1.220 -3.268 1.00 80.19 77 ALA A C 1
ATOM 625 O O . ALA A 1 77 ? 8.058 -0.520 -2.432 1.00 80.19 77 ALA A O 1
ATOM 626 N N . LEU A 1 78 ? 8.068 -2.300 -3.813 1.00 79.44 78 LEU A N 1
ATOM 627 C CA . LEU A 1 78 ? 6.727 -2.784 -3.468 1.00 79.44 78 LEU A CA 1
ATOM 628 C C . LEU A 1 78 ? 6.679 -3.324 -2.032 1.00 79.44 78 LEU A C 1
ATOM 630 O O . LEU A 1 78 ? 5.789 -2.951 -1.269 1.00 79.44 78 LEU A O 1
ATOM 634 N N . GLU A 1 79 ? 7.666 -4.123 -1.628 1.00 82.81 79 GLU A N 1
ATOM 635 C CA . GLU A 1 79 ? 7.814 -4.633 -0.260 1.00 82.81 79 GLU A CA 1
ATOM 636 C C . GLU A 1 79 ? 7.966 -3.496 0.753 1.00 82.81 79 GLU A C 1
ATOM 638 O O . GLU A 1 79 ? 7.302 -3.482 1.791 1.00 82.81 79 GLU A O 1
ATOM 643 N N . GLN A 1 80 ? 8.792 -2.491 0.442 1.00 86.50 80 GLN A N 1
ATOM 644 C CA . GLN A 1 80 ? 8.950 -1.305 1.285 1.00 86.50 80 GLN A CA 1
ATOM 645 C C . GLN A 1 80 ? 7.628 -0.554 1.463 1.00 86.50 80 GLN A C 1
ATOM 647 O O . GLN A 1 80 ? 7.300 -0.132 2.578 1.00 86.50 80 GLN A O 1
ATOM 652 N N . TYR A 1 81 ? 6.859 -0.396 0.383 1.00 84.56 81 TYR A N 1
ATOM 653 C CA . TYR A 1 81 ? 5.536 0.214 0.435 1.00 84.56 81 TYR A CA 1
ATOM 654 C C . TYR A 1 81 ? 4.566 -0.618 1.287 1.00 84.56 81 TYR A C 1
ATOM 656 O O . TYR A 1 81 ? 3.936 -0.076 2.199 1.00 84.56 81 TYR A O 1
ATOM 664 N N . HIS A 1 82 ? 4.514 -1.933 1.065 1.00 85.69 82 HIS A N 1
ATOM 665 C CA . HIS A 1 82 ? 3.681 -2.867 1.820 1.00 85.69 82 HIS A CA 1
ATOM 666 C C . HIS A 1 82 ? 3.983 -2.804 3.324 1.00 85.69 82 HIS A C 1
ATOM 668 O O . HIS A 1 82 ? 3.093 -2.539 4.136 1.00 85.69 82 HIS A O 1
ATOM 674 N N . GLN A 1 83 ? 5.260 -2.896 3.705 1.00 88.19 83 GLN A N 1
ATOM 675 C CA . GLN A 1 83 ? 5.683 -2.760 5.099 1.00 88.19 83 GLN A CA 1
ATOM 676 C C . GLN A 1 83 ? 5.368 -1.383 5.693 1.00 88.19 83 GLN A C 1
ATOM 678 O O . GLN A 1 83 ? 5.081 -1.263 6.886 1.00 88.19 83 GLN A O 1
ATOM 683 N N . ARG A 1 84 ? 5.437 -0.306 4.902 1.00 89.06 84 ARG A N 1
ATOM 684 C CA . ARG A 1 84 ? 5.058 1.037 5.364 1.00 89.06 84 ARG A CA 1
ATOM 685 C C . ARG A 1 84 ? 3.560 1.125 5.659 1.00 89.06 84 ARG A C 1
ATOM 687 O O . ARG A 1 84 ? 3.195 1.729 6.666 1.00 89.06 84 ARG A O 1
ATOM 694 N N . CYS A 1 85 ? 2.712 0.541 4.816 1.00 85.31 85 CYS A N 1
ATOM 695 C CA . CYS A 1 85 ? 1.268 0.481 5.042 1.00 85.31 85 CYS A CA 1
ATOM 696 C C . CYS A 1 85 ? 0.927 -0.354 6.278 1.00 85.31 85 CYS A C 1
ATOM 698 O O . CYS A 1 85 ? 0.250 0.157 7.168 1.00 85.31 85 CYS A O 1
ATOM 700 N N . LEU A 1 86 ? 1.467 -1.571 6.390 1.00 86.88 86 LEU A N 1
ATOM 701 C CA . LEU A 1 86 ? 1.238 -2.441 7.547 1.00 86.88 86 LEU A CA 1
ATOM 702 C C . LEU A 1 86 ? 1.656 -1.779 8.861 1.00 86.88 86 LEU A C 1
ATOM 704 O O . LEU A 1 86 ? 0.885 -1.775 9.815 1.00 86.88 86 LEU A O 1
ATOM 708 N N . ARG A 1 87 ? 2.828 -1.131 8.902 1.00 87.50 87 ARG A N 1
ATOM 709 C CA . ARG A 1 87 ? 3.266 -0.386 10.093 1.00 87.50 87 ARG A CA 1
ATOM 710 C C . ARG A 1 87 ? 2.299 0.726 10.484 1.00 87.50 87 ARG A C 1
ATOM 712 O O . ARG A 1 87 ? 2.109 0.944 11.671 1.00 87.50 87 ARG A O 1
ATOM 719 N N . LYS A 1 88 ? 1.676 1.420 9.525 1.00 84.81 88 LYS A N 1
ATOM 720 C CA . LYS A 1 88 ? 0.663 2.444 9.834 1.00 84.81 88 LYS A CA 1
ATOM 721 C C . LYS A 1 88 ? -0.610 1.829 10.415 1.00 84.81 88 LYS A C 1
ATOM 723 O O . LYS A 1 88 ? -1.117 2.353 11.397 1.00 84.81 88 LYS A O 1
ATOM 728 N N . ILE A 1 89 ? -1.090 0.725 9.840 1.00 84.38 89 ILE A N 1
ATOM 729 C CA . ILE A 1 89 ? -2.280 0.016 10.339 1.00 84.38 89 ILE A CA 1
ATOM 730 C C . ILE A 1 89 ? -2.025 -0.506 11.759 1.00 84.38 89 ILE A C 1
ATOM 732 O O . ILE A 1 89 ? -2.831 -0.283 12.655 1.00 84.38 89 ILE A O 1
ATOM 736 N N . LEU A 1 90 ? -0.879 -1.160 11.972 1.00 81.19 90 LEU A N 1
ATOM 737 C CA . LEU A 1 90 ? -0.511 -1.736 13.263 1.00 81.19 90 LEU A CA 1
ATOM 738 C C . LEU A 1 90 ? -0.237 -0.658 14.313 1.00 81.19 90 LEU A C 1
ATOM 740 O O . LEU A 1 90 ? -0.694 -0.804 15.436 1.00 81.19 90 LEU A O 1
ATOM 744 N N . ARG A 1 91 ? 0.450 0.442 13.970 1.00 77.12 91 ARG A N 1
ATOM 745 C CA . ARG A 1 91 ? 0.721 1.544 14.911 1.00 77.12 91 ARG A CA 1
ATOM 746 C C . ARG A 1 91 ? -0.565 2.138 15.486 1.00 77.12 91 ARG A C 1
ATOM 748 O O . ARG A 1 91 ? -0.614 2.376 16.685 1.00 77.12 91 ARG A O 1
ATOM 755 N N . ASN A 1 92 ? -1.604 2.296 14.667 1.00 65.06 92 ASN A N 1
ATOM 756 C CA . ASN A 1 92 ? -2.910 2.762 15.138 1.00 65.06 92 ASN A CA 1
ATOM 757 C C . ASN A 1 92 ? -3.575 1.778 16.116 1.00 65.06 92 ASN A C 1
ATOM 759 O O . ASN A 1 92 ? -4.364 2.199 16.947 1.00 65.06 92 ASN A O 1
ATOM 763 N N . SER A 1 93 ? -3.259 0.483 16.026 1.00 63.47 93 SER A N 1
ATOM 764 C CA . SER A 1 93 ? -3.789 -0.542 16.933 1.00 63.47 93 SER A CA 1
ATOM 765 C C . SER A 1 93 ? -3.096 -0.560 18.299 1.00 63.47 93 SER A C 1
ATOM 767 O O . SER A 1 93 ? -3.669 -1.101 19.235 1.00 63.47 93 SER A O 1
ATOM 769 N N . TRP A 1 94 ? -1.873 -0.031 18.427 1.00 60.44 94 TRP A N 1
ATOM 770 C CA . TRP A 1 94 ? -1.157 0.008 19.713 1.00 60.44 94 TRP A CA 1
ATOM 771 C C . TRP A 1 94 ? -1.593 1.177 20.600 1.00 60.44 94 TRP A C 1
ATOM 773 O O . TRP A 1 94 ? -1.559 1.044 21.815 1.00 60.44 94 TRP A O 1
ATOM 783 N N . GLU A 1 95 ? -2.011 2.295 20.004 1.00 59.94 95 GLU A N 1
ATOM 784 C CA . GLU A 1 95 ? -2.543 3.469 20.723 1.00 59.94 95 GLU A CA 1
ATOM 785 C C . GLU A 1 95 ? -3.983 3.258 21.236 1.00 59.94 95 GLU A C 1
ATOM 787 O O . GLU A 1 95 ? -4.544 4.109 21.918 1.00 59.94 95 GLU A O 1
ATOM 792 N N . ASP A 1 96 ? -4.604 2.140 20.865 1.00 56.62 96 ASP A N 1
ATOM 793 C CA . ASP A 1 96 ? -5.966 1.764 21.249 1.00 56.62 96 ASP A CA 1
ATOM 794 C C . ASP A 1 96 ? -6.031 1.011 22.593 1.00 56.62 96 ASP A C 1
ATOM 796 O O . ASP A 1 96 ? -7.117 0.820 23.134 1.00 56.62 96 ASP A O 1
ATOM 800 N N . ARG A 1 97 ? -4.880 0.586 23.136 1.00 52.53 97 ARG A N 1
ATOM 801 C CA . ARG A 1 97 ? -4.794 -0.229 24.356 1.00 52.53 97 ARG A CA 1
ATOM 802 C C . ARG A 1 97 ? -4.513 0.582 25.615 1.00 52.53 97 ARG A C 1
ATOM 804 O O . ARG A 1 97 ? -3.731 1.552 25.527 1.00 52.53 97 ARG A O 1
#

pLDDT: mean 74.13, std 14.08, range [35.81, 89.81]

Sequence (97 aa):
MWITSPTLAVFFPQELSLMIHHRIGCASGAFARLRKRVFEDRDIQTKTKLLVYEAVVLPSLLYGAESWTTYSRHMKALEQYHQRCLRKILRNSWEDR

Radius of gyration: 17.41 Å; chains: 1; bounding box: 34×20×62 Å

Secondary structure (DSSP, 8-state):
-----HHHHHHHHHHHHHHHHHHHHHHHHHHHHHIIIIIS-SSS-HHHHHHHHHHHHHHHHHTTGGG-TT-HHHHHHHHHHHHHHHHHHHHHHHTT-